Protein AF-A0A812UAN8-F1 (afdb_monomer_lite)

Sequence (146 aa):
PIAFVPFQTPVAPLRHTALAALDPSRDVVASVLDQVGHLDSDDLERLVEELLPTLLAKKRVLRDRLRPKRIILVRHGESEGNKDRSAYSQTPDSQIQLTRLGKLQGEAAGTQIRKLVGESSVRFFYSPYMRTRQTLHCILKAFEGQ

Foldseek 3Di:
DDDDDDDDDPPPDDPCVVVVVPPPPPVVVVVVCVVCVPDDPVRVVVVCVVCVVVVVVVVVVVVVVVDDPDDDDDDFFAWPCNVPVCVCVVDPQLATAHDPRRLVVLLVVLQVVCVVQPPHDDDDDFDSGRRGVSSVVSSCVSVPPD

pLDDT: mean 78.34, std 22.98, range [25.78, 98.56]

Structure (mmCIF, N/CA/C/O backbone):
data_AF-A0A812UAN8-F1
#
_entry.id   AF-A0A812UAN8-F1
#
loop_
_atom_site.group_PDB
_atom_site.id
_atom_site.type_symbol
_atom_site.label_atom_id
_atom_site.label_alt_id
_atom_site.label_comp_id
_atom_site.label_asym_id
_atom_site.label_entity_id
_atom_site.label_seq_id
_atom_site.pdbx_PDB_ins_code
_atom_site.Cartn_x
_atom_site.Cartn_y
_atom_site.Cartn_z
_atom_site.occupancy
_atom_site.B_iso_or_equiv
_atom_site.auth_seq_id
_atom_site.auth_comp_id
_atom_site.auth_asym_id
_atom_site.auth_atom_id
_atom_site.pdbx_PDB_model_num
ATOM 1 N N . PRO A 1 1 ? 31.507 4.841 5.071 1.00 32.62 1 PRO A N 1
ATOM 2 C CA . PRO A 1 1 ? 30.751 5.958 5.685 1.00 32.62 1 PRO A CA 1
ATOM 3 C C . PRO A 1 1 ? 29.561 6.359 4.798 1.00 32.62 1 PRO A C 1
ATOM 5 O O . PRO A 1 1 ? 29.734 7.059 3.807 1.00 32.62 1 PRO A O 1
ATOM 8 N N . ILE A 1 2 ? 28.370 5.835 5.099 1.00 28.70 2 ILE A N 1
ATOM 9 C CA . ILE A 1 2 ? 27.142 6.173 4.369 1.00 28.70 2 ILE A CA 1
ATOM 10 C C . ILE A 1 2 ? 26.529 7.392 5.058 1.00 28.70 2 ILE A C 1
ATOM 12 O O . ILE A 1 2 ? 26.176 7.330 6.234 1.00 28.70 2 ILE A O 1
ATOM 16 N N . ALA A 1 3 ? 26.471 8.506 4.332 1.00 25.78 3 ALA A N 1
ATOM 17 C CA . ALA A 1 3 ? 25.877 9.749 4.796 1.00 25.78 3 ALA A CA 1
ATOM 18 C C . ALA A 1 3 ? 24.352 9.600 4.895 1.00 25.78 3 ALA A C 1
ATOM 20 O O . ALA A 1 3 ? 23.679 9.214 3.939 1.00 25.78 3 ALA A O 1
ATOM 21 N N . PHE A 1 4 ? 23.822 9.909 6.075 1.00 27.03 4 PHE A N 1
ATOM 22 C CA . PHE A 1 4 ? 22.396 9.979 6.356 1.00 27.03 4 PHE A CA 1
ATOM 23 C C . PHE A 1 4 ? 21.858 11.276 5.737 1.00 27.03 4 PHE A C 1
ATOM 25 O O . PHE A 1 4 ? 22.155 12.363 6.226 1.00 27.03 4 PHE A O 1
ATOM 32 N N . VAL A 1 5 ? 21.110 11.183 4.636 1.00 34.06 5 VAL A N 1
ATOM 33 C CA . VAL A 1 5 ? 20.397 12.341 4.075 1.00 34.06 5 VAL A CA 1
ATOM 34 C C . VAL A 1 5 ? 19.046 12.434 4.793 1.00 34.06 5 VAL A C 1
ATOM 36 O O . VAL A 1 5 ? 18.245 11.503 4.672 1.00 34.06 5 VAL A O 1
ATOM 39 N N . PRO A 1 6 ? 18.768 13.496 5.572 1.00 33.06 6 PRO A N 1
ATOM 40 C CA . PRO A 1 6 ? 17.509 13.614 6.290 1.00 33.06 6 PRO A CA 1
ATOM 41 C C . PRO A 1 6 ? 16.372 13.866 5.294 1.00 33.06 6 PRO A C 1
ATOM 43 O O . PRO A 1 6 ? 16.404 14.795 4.489 1.00 33.06 6 PRO A O 1
ATOM 46 N N . PHE A 1 7 ? 15.355 13.009 5.345 1.00 34.50 7 PHE A N 1
ATOM 47 C CA . PHE A 1 7 ? 14.160 13.096 4.517 1.00 34.50 7 PHE A CA 1
ATOM 48 C C . PHE A 1 7 ? 13.246 14.209 5.054 1.00 34.50 7 PHE A C 1
ATOM 50 O O . PHE A 1 7 ? 12.458 13.993 5.971 1.00 34.50 7 PHE A O 1
ATOM 57 N N . GLN A 1 8 ? 13.363 15.415 4.497 1.00 33.69 8 GLN A N 1
ATOM 58 C CA . GLN A 1 8 ? 12.369 16.475 4.664 1.00 33.69 8 GLN A CA 1
ATOM 59 C C . GLN A 1 8 ? 11.269 16.295 3.611 1.00 33.69 8 GLN A C 1
ATOM 61 O O . GLN A 1 8 ? 11.375 16.782 2.489 1.00 33.69 8 GLN A O 1
ATOM 66 N N . THR A 1 9 ? 10.190 15.597 3.958 1.00 37.72 9 THR A N 1
ATOM 67 C CA . THR A 1 9 ? 8.897 15.846 3.303 1.00 37.72 9 THR A CA 1
ATOM 68 C C . THR A 1 9 ? 8.147 16.905 4.096 1.00 37.72 9 THR A C 1
ATOM 70 O O . THR A 1 9 ? 8.076 16.770 5.321 1.00 37.72 9 THR A O 1
ATOM 73 N N . PRO A 1 10 ? 7.538 17.914 3.448 1.00 32.59 10 PRO A N 1
ATOM 74 C CA . PRO A 1 10 ? 6.623 18.811 4.126 1.00 32.59 10 PRO A CA 1
ATOM 75 C C . PRO A 1 10 ? 5.370 18.004 4.471 1.00 32.59 10 PRO A C 1
ATOM 77 O O . PRO A 1 10 ? 4.474 17.809 3.652 1.00 32.59 10 PRO A O 1
ATOM 80 N N . VAL A 1 11 ? 5.326 17.476 5.692 1.00 41.50 11 VAL A N 1
ATOM 81 C CA . VAL A 1 11 ? 4.060 17.123 6.323 1.00 41.50 11 VAL A CA 1
ATOM 82 C C . VAL A 1 11 ? 3.330 18.453 6.454 1.00 41.50 11 VAL A C 1
ATOM 84 O O . VAL A 1 11 ? 3.826 19.350 7.135 1.00 41.50 11 VAL A O 1
ATOM 87 N N . ALA A 1 12 ? 2.212 18.621 5.742 1.00 32.50 12 ALA A N 1
ATOM 88 C CA . ALA A 1 12 ? 1.330 19.763 5.953 1.00 32.50 12 ALA A CA 1
ATOM 89 C C . ALA A 1 12 ? 1.142 19.932 7.469 1.00 32.50 12 ALA A C 1
ATOM 91 O O . ALA A 1 12 ? 0.864 18.928 8.138 1.00 32.50 12 ALA A O 1
ATOM 92 N N . PRO A 1 13 ? 1.364 21.134 8.031 1.00 32.72 13 PRO A N 1
ATOM 93 C CA . PRO A 1 13 ? 1.319 21.312 9.467 1.00 32.72 13 PRO A CA 1
ATOM 94 C C . PRO A 1 13 ? -0.058 20.860 9.931 1.00 32.72 13 PRO A C 1
ATOM 96 O O . PRO A 1 13 ? -1.084 21.406 9.516 1.00 32.72 13 PRO A O 1
ATOM 99 N N . LEU A 1 14 ? -0.072 19.826 10.774 1.00 39.59 14 LEU A N 1
ATOM 100 C CA . LEU A 1 14 ? -1.197 19.567 1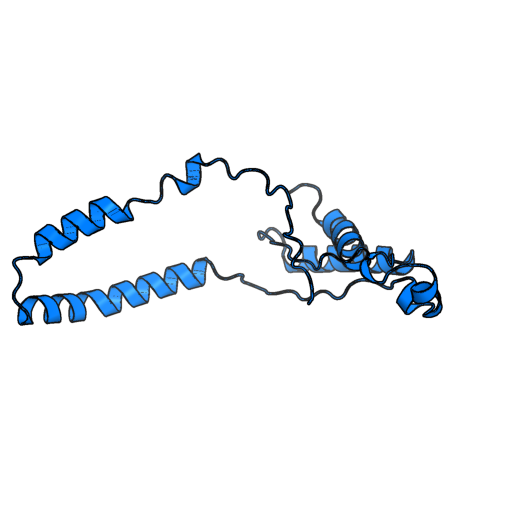1.654 1.00 39.59 14 LEU A CA 1
ATOM 101 C C . LEU A 1 14 ? -1.565 20.928 12.235 1.00 39.59 14 LEU A C 1
ATOM 103 O O . LEU A 1 14 ? -0.716 21.578 12.847 1.00 39.59 14 LEU A O 1
ATOM 107 N N . ARG A 1 15 ? -2.793 21.398 11.990 1.00 31.28 15 ARG A N 1
ATOM 108 C CA . ARG A 1 15 ? -3.316 22.547 12.724 1.00 31.28 15 ARG A CA 1
ATOM 109 C C . ARG A 1 15 ? -3.111 22.212 14.201 1.00 31.28 15 ARG A C 1
ATOM 111 O O . ARG A 1 15 ? -3.743 21.297 14.729 1.00 31.28 15 ARG A O 1
ATOM 118 N N . HIS A 1 16 ? -2.163 22.914 14.820 1.00 33.69 16 HIS A N 1
ATOM 119 C CA . HIS A 1 16 ? -1.672 22.693 16.182 1.00 33.69 16 HIS A CA 1
ATOM 120 C C . HIS A 1 16 ? -2.782 22.790 17.242 1.00 33.69 16 HIS A C 1
ATOM 122 O O . HIS A 1 16 ? -2.569 22.451 18.400 1.00 33.69 16 HIS A O 1
ATOM 128 N N . THR A 1 17 ? -3.986 23.201 16.851 1.00 34.53 17 THR A N 1
ATOM 129 C CA . THR A 1 17 ? -5.154 23.357 17.708 1.00 34.53 17 THR A CA 1
ATOM 130 C C . THR A 1 17 ? -5.743 22.048 18.235 1.00 34.53 17 THR A C 1
ATOM 132 O O . THR A 1 17 ? -6.342 22.077 19.301 1.00 34.53 17 THR A O 1
ATOM 135 N N . ALA A 1 18 ? -5.559 20.898 17.572 1.00 34.78 18 ALA A N 1
ATOM 136 C CA . ALA A 1 18 ? -6.112 19.629 18.077 1.00 34.78 18 ALA A CA 1
ATOM 137 C C . ALA A 1 18 ? -5.155 18.850 19.001 1.00 34.78 18 ALA A C 1
ATOM 139 O O . ALA A 1 18 ? -5.613 18.104 19.862 1.00 34.78 18 ALA A O 1
ATOM 140 N N . LEU A 1 19 ? -3.835 19.025 18.847 1.00 30.62 19 LEU A N 1
ATOM 141 C CA . LEU A 1 19 ? -2.836 18.333 19.675 1.00 30.62 19 LEU A CA 1
ATOM 142 C C . LEU A 1 19 ? -2.481 19.119 20.951 1.00 30.62 19 LEU A C 1
ATOM 144 O O . LEU A 1 19 ? -2.101 18.515 21.945 1.00 30.62 19 LEU A O 1
ATOM 148 N N . ALA A 1 20 ? -2.667 20.445 20.957 1.00 34.72 20 ALA A N 1
ATOM 149 C CA . ALA A 1 20 ? -2.484 21.278 22.150 1.00 34.72 20 ALA A CA 1
ATOM 150 C C . ALA A 1 20 ? -3.597 21.096 23.203 1.00 34.72 20 ALA A C 1
ATOM 152 O O . ALA A 1 20 ? -3.379 21.367 24.377 1.00 34.72 20 ALA A O 1
ATOM 153 N N . ALA A 1 21 ? -4.771 20.589 22.812 1.00 37.19 21 ALA A N 1
ATOM 154 C CA . ALA A 1 21 ? -5.872 20.298 23.736 1.00 37.19 21 ALA A CA 1
ATOM 155 C C . ALA A 1 21 ? -5.677 18.991 24.540 1.00 37.19 21 ALA A C 1
ATOM 157 O O . ALA A 1 21 ? -6.548 18.607 25.317 1.00 37.19 21 ALA A O 1
ATOM 158 N N . LEU A 1 22 ? -4.557 18.287 24.333 1.00 39.47 22 LEU A N 1
ATOM 159 C CA . LEU A 1 22 ? -4.277 16.960 24.884 1.00 39.47 22 LEU A CA 1
ATOM 160 C C . LEU A 1 22 ? -2.947 16.875 25.647 1.00 39.47 22 LEU A C 1
ATOM 162 O O . LEU A 1 22 ? -2.425 15.773 25.796 1.00 39.47 22 LEU A O 1
ATOM 166 N N . ASP A 1 23 ? -2.439 17.979 26.208 1.00 41.34 23 ASP A N 1
ATOM 167 C CA . ASP A 1 23 ? -1.430 17.882 27.278 1.00 41.34 23 ASP A CA 1
ATOM 168 C C . ASP A 1 23 ? -1.962 18.300 28.668 1.00 41.34 23 ASP A C 1
ATOM 170 O O . ASP A 1 23 ? -1.381 19.162 29.322 1.00 41.34 23 ASP A O 1
ATOM 174 N N . PRO A 1 24 ? -3.049 17.678 29.180 1.00 47.34 24 PRO A N 1
ATOM 175 C CA . PRO A 1 24 ? -3.414 17.764 30.595 1.00 47.34 24 PRO A CA 1
ATOM 176 C C . PRO A 1 24 ? -2.410 17.015 31.497 1.00 47.34 24 PRO A C 1
ATOM 178 O O . PRO A 1 24 ? -2.622 16.897 32.698 1.00 47.34 24 PRO A O 1
ATOM 181 N N . SER A 1 25 ? -1.323 16.471 30.939 1.00 54.78 25 SER A N 1
ATOM 182 C CA . SER A 1 25 ? -0.442 15.505 31.593 1.00 54.78 25 SER A CA 1
ATOM 183 C C . SER A 1 25 ? 0.474 16.113 32.646 1.00 54.78 25 SER A C 1
ATOM 185 O O . SER A 1 25 ? 0.902 15.381 33.523 1.00 54.78 25 SER A O 1
ATOM 187 N N . ARG A 1 26 ? 0.820 17.403 32.590 1.00 50.69 26 ARG A N 1
ATOM 188 C CA . ARG A 1 26 ? 1.730 17.995 33.591 1.00 50.69 26 ARG A CA 1
ATOM 189 C C . ARG A 1 26 ? 1.004 18.463 34.845 1.00 50.69 26 ARG A C 1
ATOM 191 O O . ARG A 1 26 ? 1.401 18.070 35.936 1.00 50.69 26 ARG A O 1
ATOM 198 N N . ASP A 1 27 ? -0.083 19.210 34.689 1.00 51.16 27 ASP A N 1
ATOM 199 C CA . ASP A 1 27 ? -0.816 19.781 35.826 1.00 51.16 27 ASP A CA 1
ATOM 200 C C . ASP A 1 27 ? -1.636 18.721 36.575 1.00 51.16 27 ASP A C 1
ATOM 202 O O . ASP A 1 27 ? -1.680 18.722 37.804 1.00 51.16 27 ASP A O 1
ATOM 206 N N . VAL A 1 28 ? -2.214 17.746 35.857 1.00 56.38 28 VAL A N 1
ATOM 207 C CA . VAL A 1 28 ? -2.910 16.610 36.488 1.00 56.38 28 VAL A CA 1
ATOM 208 C C . VAL A 1 28 ? -1.919 15.709 37.218 1.00 56.38 28 VAL A C 1
ATOM 210 O O . VAL A 1 28 ? -2.196 15.289 38.335 1.00 56.38 28 VAL A O 1
ATOM 213 N N . VAL A 1 29 ? -0.749 15.431 36.632 1.00 57.41 29 VAL A N 1
ATOM 214 C CA . VAL A 1 29 ? 0.272 14.613 37.306 1.00 57.41 29 VAL A CA 1
ATOM 215 C C . VAL A 1 29 ? 0.829 15.338 38.529 1.00 57.41 29 VAL A C 1
ATOM 217 O O . VAL A 1 29 ? 0.981 14.699 39.561 1.00 57.41 29 VAL A O 1
ATOM 220 N N . ALA A 1 30 ? 1.058 16.654 38.468 1.00 56.56 30 ALA A N 1
ATOM 221 C CA . ALA A 1 30 ? 1.490 17.438 39.626 1.00 56.56 30 ALA A CA 1
ATOM 222 C C . ALA A 1 30 ? 0.447 17.427 40.758 1.00 56.56 30 ALA A C 1
ATOM 224 O O . ALA A 1 30 ? 0.801 17.163 41.902 1.00 56.56 30 ALA A O 1
ATOM 225 N N . SER A 1 31 ? -0.837 17.623 40.437 1.00 56.66 31 SER A N 1
ATOM 226 C CA . SER A 1 31 ? -1.929 17.562 41.420 1.00 56.66 31 SER A CA 1
ATOM 227 C C . SER A 1 31 ? -2.113 16.169 42.027 1.00 56.66 31 SER A C 1
ATOM 229 O O . SER A 1 31 ? -2.434 16.063 43.206 1.00 56.66 31 SER A O 1
ATOM 231 N N . VAL A 1 32 ? -1.928 15.104 41.241 1.00 61.47 32 VAL A N 1
ATOM 232 C CA . VAL A 1 32 ? -2.002 13.723 41.739 1.00 61.47 32 VAL A CA 1
ATOM 233 C C . VAL A 1 32 ? -0.798 13.412 42.627 1.00 61.47 32 VAL A C 1
ATOM 235 O O . VAL A 1 32 ? -0.966 12.807 43.678 1.00 61.47 32 VAL A O 1
ATOM 238 N N . LEU A 1 33 ? 0.405 13.852 42.252 1.00 59.88 33 LEU A N 1
ATOM 239 C CA . LEU A 1 33 ? 1.609 13.672 43.067 1.00 59.88 33 LEU A CA 1
ATOM 240 C C . LEU A 1 33 ? 1.525 14.425 44.402 1.00 59.88 33 LEU A C 1
ATOM 242 O O . LEU A 1 33 ? 1.970 13.888 45.410 1.00 59.88 33 LEU A O 1
ATOM 246 N N . ASP A 1 34 ? 0.918 15.615 44.423 1.00 66.75 34 ASP A N 1
ATOM 247 C CA . ASP A 1 34 ? 0.677 16.393 45.648 1.00 66.75 34 ASP A CA 1
ATOM 248 C C . ASP A 1 34 ? -0.286 15.664 46.606 1.00 66.75 34 ASP A C 1
ATOM 250 O O . ASP A 1 34 ? -0.043 15.585 47.806 1.00 66.75 34 ASP A O 1
ATOM 254 N N . GLN A 1 35 ? -1.330 15.023 46.065 1.00 60.75 35 GLN A N 1
ATOM 255 C CA . GLN A 1 35 ? -2.292 14.225 46.841 1.00 60.75 35 GLN A CA 1
ATOM 256 C C . GLN A 1 35 ? -1.732 12.877 47.319 1.00 60.75 35 GLN A C 1
ATOM 258 O O . GLN A 1 35 ? -2.131 12.375 48.367 1.00 60.75 35 GLN A O 1
ATOM 263 N N . VAL A 1 36 ? -0.816 12.281 46.554 1.00 66.00 36 VAL A N 1
ATOM 264 C CA . VAL A 1 36 ? -0.201 10.977 46.849 1.00 66.00 36 VAL A CA 1
ATOM 265 C C . VAL A 1 36 ? 1.032 11.120 47.751 1.00 66.00 36 VAL A C 1
ATOM 267 O O . VAL A 1 36 ? 1.401 10.174 48.440 1.00 66.00 36 VAL A O 1
ATOM 270 N N . GLY A 1 37 ? 1.643 12.307 47.819 1.00 62.41 37 GLY A N 1
ATOM 271 C CA . GLY A 1 37 ? 2.842 12.583 48.617 1.00 62.41 37 GLY A CA 1
ATOM 272 C C . GLY A 1 37 ? 2.660 12.505 50.139 1.00 62.41 37 GLY A C 1
ATOM 273 O O . GLY A 1 37 ? 3.633 12.679 50.869 1.00 62.41 37 GLY A O 1
ATOM 274 N N . HIS A 1 38 ? 1.438 12.283 50.631 1.00 70.19 38 HIS A N 1
ATOM 275 C CA . HIS A 1 38 ? 1.124 12.092 52.055 1.00 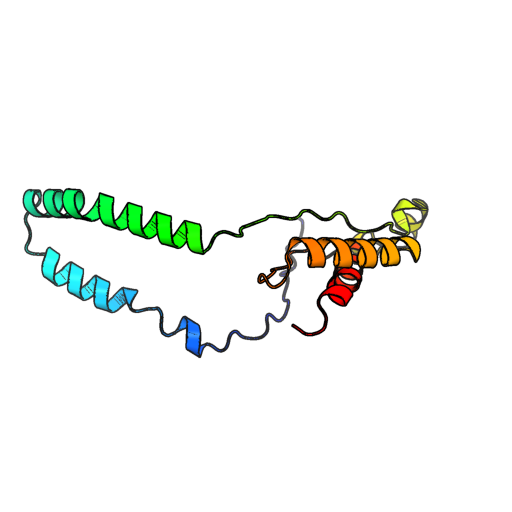70.19 38 HIS A CA 1
ATOM 276 C C . HIS A 1 38 ? 0.751 10.643 52.406 1.00 70.19 38 HIS A C 1
ATOM 278 O O . HIS A 1 38 ? 0.495 10.359 53.574 1.00 70.19 38 HIS A O 1
ATOM 284 N N . LEU A 1 39 ? 0.707 9.746 51.415 1.00 66.31 39 LEU A N 1
ATOM 285 C CA . LEU A 1 39 ? 0.429 8.327 51.620 1.00 66.31 39 LEU A CA 1
ATOM 286 C C . LEU A 1 39 ? 1.701 7.609 52.079 1.00 66.31 39 LEU A C 1
ATOM 288 O O . LEU A 1 39 ? 2.799 7.901 51.597 1.00 66.31 39 LEU A O 1
ATOM 292 N N . ASP A 1 40 ? 1.553 6.672 53.012 1.00 74.31 40 ASP A N 1
ATOM 293 C CA . ASP A 1 40 ? 2.638 5.763 53.357 1.00 74.31 40 ASP A CA 1
ATOM 294 C C . ASP A 1 40 ? 2.824 4.684 52.272 1.00 74.31 40 ASP A C 1
ATOM 296 O O . ASP A 1 40 ? 2.094 4.618 51.276 1.00 74.31 40 ASP A O 1
ATOM 300 N N . SER A 1 41 ? 3.870 3.868 52.423 1.00 70.06 41 SER A N 1
ATOM 301 C CA . SER A 1 41 ? 4.217 2.851 51.423 1.00 70.06 41 SER A CA 1
ATOM 302 C C . SER A 1 41 ? 3.094 1.829 51.218 1.00 70.06 41 SER A C 1
ATOM 304 O O . SER A 1 41 ? 2.893 1.377 50.093 1.00 70.06 41 SER A O 1
ATOM 306 N N . ASP A 1 42 ? 2.352 1.500 52.277 1.00 74.44 42 ASP A N 1
ATOM 307 C CA . ASP A 1 42 ? 1.311 0.471 52.254 1.00 74.44 42 ASP A CA 1
ATOM 308 C C . ASP A 1 42 ? 0.039 0.992 51.565 1.00 74.44 42 ASP A C 1
ATOM 310 O O . ASP A 1 42 ? -0.591 0.284 50.772 1.00 74.44 42 ASP A O 1
ATOM 314 N N . ASP A 1 43 ? -0.325 2.252 51.812 1.00 76.38 43 ASP A N 1
ATOM 315 C CA . ASP A 1 43 ? -1.445 2.915 51.145 1.00 76.38 43 ASP A CA 1
ATOM 316 C C . ASP A 1 43 ? -1.157 3.169 49.657 1.00 76.38 43 ASP A C 1
ATOM 318 O O . ASP A 1 43 ? -2.049 3.023 48.812 1.00 76.38 43 ASP A O 1
ATOM 322 N N . LEU A 1 44 ? 0.096 3.487 49.308 1.00 73.81 44 LEU A N 1
ATOM 323 C CA . LEU A 1 44 ? 0.523 3.621 47.916 1.00 73.81 44 LEU A CA 1
ATOM 324 C C . LEU A 1 44 ? 0.454 2.281 47.171 1.00 73.81 44 LEU A C 1
ATOM 326 O O . LEU A 1 44 ? -0.029 2.238 46.036 1.00 73.81 44 LEU A O 1
ATOM 330 N N . GLU A 1 45 ? 0.906 1.192 47.797 1.00 73.38 45 GLU A N 1
ATOM 331 C CA . GLU A 1 45 ? 0.821 -0.154 47.222 1.00 73.38 45 GLU A CA 1
ATOM 332 C C . GLU A 1 45 ? -0.633 -0.562 46.970 1.00 73.38 45 GLU A C 1
ATOM 334 O O . GLU A 1 45 ? -0.965 -0.963 45.853 1.00 73.38 45 GLU A O 1
ATOM 339 N N . ARG A 1 46 ? -1.531 -0.355 47.941 1.00 76.44 46 ARG A N 1
ATOM 340 C CA . ARG A 1 46 ? -2.970 -0.637 47.780 1.00 76.44 46 ARG A CA 1
ATOM 341 C C . ARG A 1 46 ? -3.606 0.162 46.650 1.00 76.44 46 ARG A C 1
ATOM 343 O O . ARG A 1 46 ? -4.356 -0.394 45.848 1.00 76.44 46 ARG A O 1
ATOM 350 N N . LEU A 1 47 ? -3.291 1.453 46.559 1.00 77.50 47 LEU A N 1
ATOM 351 C CA . LEU A 1 47 ? -3.815 2.321 45.507 1.00 77.50 47 LEU A CA 1
ATOM 352 C C . LEU A 1 47 ? -3.343 1.859 44.120 1.00 77.50 47 LEU A C 1
ATOM 354 O O . LEU A 1 47 ? -4.115 1.851 43.158 1.00 77.50 47 LEU A O 1
ATOM 358 N N . VAL A 1 48 ? -2.076 1.450 44.004 1.00 77.56 48 VAL A N 1
ATOM 359 C CA . VAL A 1 48 ? -1.542 0.879 42.765 1.00 77.56 48 VAL A CA 1
ATOM 360 C C . VAL A 1 48 ? -2.237 -0.443 42.441 1.00 77.56 48 VAL A C 1
ATOM 362 O O . VAL A 1 48 ? -2.665 -0.616 41.301 1.00 77.56 48 VAL A O 1
ATOM 365 N N . GLU A 1 49 ? -2.410 -1.349 43.404 1.00 80.56 49 GLU A N 1
ATOM 366 C CA . GLU A 1 49 ? -3.099 -2.630 43.195 1.00 80.56 49 GLU A CA 1
ATOM 367 C C . GLU A 1 49 ? -4.563 -2.458 42.760 1.00 80.56 49 GLU A C 1
ATOM 369 O O . GLU A 1 49 ? -5.036 -3.188 41.884 1.00 80.56 49 GLU A O 1
ATOM 374 N N . GLU A 1 50 ? -5.266 -1.459 43.295 1.00 85.00 50 GLU A N 1
ATOM 375 C CA . GLU A 1 50 ? -6.660 -1.168 42.953 1.00 85.00 50 GLU A CA 1
ATOM 376 C C . GLU A 1 50 ? -6.800 -0.511 41.566 1.00 85.00 50 GLU A C 1
ATOM 378 O O . GLU A 1 50 ? -7.663 -0.874 40.754 1.00 85.00 50 GLU A O 1
ATOM 383 N N . LEU A 1 51 ? -5.931 0.456 41.249 1.00 84.12 51 LEU A N 1
ATOM 384 C CA . LEU A 1 51 ? -6.047 1.255 40.027 1.00 84.12 51 LEU A CA 1
ATOM 385 C C . LEU A 1 51 ? -5.378 0.611 38.811 1.00 84.12 51 LEU A C 1
ATOM 387 O O . LEU A 1 51 ? -5.861 0.784 37.682 1.00 84.12 51 LEU A O 1
ATOM 391 N N . LEU A 1 52 ? -4.280 -0.126 38.995 1.00 83.25 52 LEU A N 1
ATOM 392 C CA . LEU A 1 52 ? -3.482 -0.674 37.898 1.00 83.25 52 LEU A CA 1
ATOM 393 C C . LEU A 1 52 ? -4.293 -1.590 36.962 1.00 83.25 52 LEU A C 1
ATOM 395 O O . LEU A 1 52 ? -4.201 -1.388 35.744 1.00 83.25 52 LEU A O 1
ATOM 399 N N . PRO A 1 53 ? -5.143 -2.521 37.442 1.00 83.69 53 PRO A N 1
ATOM 400 C CA . PRO A 1 53 ? -5.979 -3.343 36.566 1.00 83.69 53 PRO A CA 1
ATOM 401 C C . PRO A 1 53 ? -6.904 -2.494 35.685 1.00 83.69 53 PRO A C 1
ATOM 403 O O . PRO A 1 53 ? -7.009 -2.723 34.475 1.00 83.69 53 PRO A O 1
ATOM 406 N N . THR A 1 54 ? -7.514 -1.456 36.263 1.00 83.19 54 THR A N 1
ATOM 407 C CA . THR A 1 54 ? -8.428 -0.541 35.565 1.00 83.19 54 THR A CA 1
ATOM 408 C C . THR A 1 54 ? -7.696 0.300 34.521 1.00 83.19 54 THR A C 1
ATOM 410 O O . THR A 1 54 ? -8.170 0.448 33.388 1.00 83.19 54 THR A O 1
ATOM 413 N N . LEU A 1 55 ? -6.519 0.831 34.860 1.00 82.06 55 LEU A N 1
ATOM 414 C CA . LEU A 1 55 ? -5.684 1.601 33.937 1.00 82.06 55 LEU A CA 1
ATOM 415 C C . LEU A 1 55 ? -5.179 0.736 32.780 1.00 82.06 55 LEU A C 1
ATOM 417 O O . LEU A 1 55 ? -5.247 1.158 31.623 1.00 82.06 55 LEU A O 1
ATOM 421 N N . LEU A 1 56 ? -4.731 -0.491 33.056 1.00 82.12 56 LEU A N 1
ATOM 422 C CA . LEU A 1 56 ? -4.309 -1.443 32.028 1.00 82.12 56 LEU A CA 1
ATOM 423 C C . LEU A 1 56 ? -5.474 -1.841 31.110 1.00 82.12 56 LEU A C 1
ATOM 425 O O . LEU A 1 56 ? -5.298 -1.887 29.887 1.00 82.12 56 LEU A O 1
ATOM 429 N N . ALA A 1 57 ? -6.673 -2.054 31.661 1.00 82.12 57 ALA A N 1
ATOM 430 C CA . ALA A 1 57 ? -7.880 -2.331 30.886 1.00 82.12 57 ALA A CA 1
ATOM 431 C C . ALA A 1 57 ? -8.269 -1.146 29.985 1.00 82.12 57 ALA A C 1
ATOM 433 O O . ALA A 1 57 ? -8.461 -1.323 28.778 1.00 82.12 57 ALA A O 1
ATOM 434 N N . LYS A 1 58 ? -8.296 0.082 30.522 1.00 80.06 58 LYS A N 1
ATOM 435 C CA . LYS A 1 58 ? -8.548 1.306 29.739 1.00 80.06 58 LYS A CA 1
ATOM 436 C C . LYS A 1 58 ? -7.495 1.503 28.644 1.00 80.06 58 LYS A C 1
ATOM 438 O O . LYS A 1 58 ? -7.853 1.750 27.492 1.00 80.06 58 LYS A O 1
ATOM 443 N N . LYS A 1 59 ? -6.207 1.316 28.960 1.00 80.88 59 LYS A N 1
ATOM 444 C CA . LYS A 1 59 ? -5.095 1.388 27.995 1.00 80.88 59 LYS A CA 1
ATOM 445 C C . LYS A 1 59 ? -5.264 0.373 26.867 1.00 80.88 59 LYS A C 1
ATOM 447 O O . LYS A 1 59 ? -5.026 0.704 25.706 1.00 80.88 59 LYS A O 1
ATOM 452 N N . ARG A 1 60 ? -5.710 -0.849 27.180 1.00 81.31 60 ARG A N 1
ATOM 453 C CA . ARG A 1 60 ? -6.011 -1.881 26.180 1.00 81.31 60 ARG A CA 1
ATOM 454 C C . ARG A 1 60 ? -7.152 -1.459 25.256 1.00 81.31 60 ARG A C 1
ATOM 456 O O . ARG A 1 60 ? -6.966 -1.518 24.047 1.00 81.31 60 ARG A O 1
ATOM 463 N N . VAL A 1 61 ? -8.275 -0.984 25.798 1.00 81.44 61 VAL A N 1
ATOM 464 C CA . VAL A 1 61 ? -9.429 -0.535 24.997 1.00 81.44 61 VAL A CA 1
ATOM 465 C C . VAL A 1 61 ? -9.047 0.617 24.068 1.00 81.44 61 VAL A C 1
ATOM 467 O O . VAL A 1 61 ? -9.382 0.590 22.885 1.00 81.44 61 VAL A O 1
ATOM 470 N N . LEU A 1 62 ? -8.314 1.613 24.573 1.00 79.12 62 LEU A N 1
ATOM 471 C CA . LEU A 1 62 ? -7.832 2.732 23.759 1.00 79.12 62 LEU A CA 1
ATOM 472 C C . LEU A 1 62 ? -6.894 2.255 22.650 1.00 79.12 62 LEU A C 1
ATOM 474 O O . LEU A 1 62 ? -7.061 2.639 21.495 1.00 79.12 62 LEU A O 1
ATOM 478 N N . ARG A 1 63 ? -5.948 1.368 22.977 1.00 78.06 63 ARG A N 1
ATOM 479 C CA . ARG A 1 63 ? -5.056 0.762 21.986 1.00 78.06 63 ARG A CA 1
ATOM 480 C C . ARG A 1 63 ? -5.846 0.022 20.912 1.00 78.06 63 ARG A C 1
ATOM 482 O O . ARG A 1 63 ? -5.553 0.199 19.739 1.00 78.06 63 ARG A O 1
ATOM 489 N N . ASP A 1 64 ? -6.844 -0.768 21.287 1.00 80.25 64 ASP A N 1
ATOM 490 C CA . ASP A 1 64 ? -7.627 -1.559 20.336 1.00 80.25 64 ASP A CA 1
ATOM 491 C C . ASP A 1 64 ? -8.507 -0.667 19.440 1.00 80.25 64 ASP A C 1
ATOM 493 O O . ASP A 1 64 ? -8.650 -0.955 18.254 1.00 80.25 64 ASP A O 1
ATOM 497 N N . ARG A 1 65 ? -8.995 0.477 19.946 1.00 80.00 65 ARG A N 1
ATOM 498 C CA . ARG A 1 65 ? -9.675 1.509 19.136 1.00 80.00 65 ARG A CA 1
ATOM 499 C C . ARG A 1 65 ? -8.750 2.206 18.135 1.00 80.00 65 ARG A C 1
ATOM 501 O O . ARG A 1 65 ? -9.206 2.608 17.070 1.00 80.00 65 ARG A O 1
ATOM 508 N N . LEU A 1 66 ? -7.471 2.361 18.474 1.00 80.75 66 LEU A N 1
ATOM 509 C CA . LEU A 1 66 ? -6.462 3.008 17.626 1.00 80.75 66 LEU A CA 1
ATOM 510 C C . LEU A 1 66 ? -5.798 2.043 16.633 1.00 80.75 66 LEU A C 1
ATOM 512 O O . LEU A 1 66 ? -5.038 2.476 15.764 1.00 80.75 66 LEU A O 1
ATOM 516 N N . ARG A 1 67 ? -6.052 0.735 16.751 1.00 85.56 67 ARG A N 1
ATOM 517 C CA . ARG A 1 67 ? -5.480 -0.266 15.851 1.00 85.56 67 ARG A CA 1
ATOM 518 C C . ARG A 1 67 ? -6.224 -0.290 14.518 1.00 85.56 67 ARG A C 1
ATOM 520 O O . ARG A 1 67 ? -7.455 -0.273 14.495 1.00 85.56 67 ARG A O 1
ATOM 527 N N . PRO A 1 68 ? -5.499 -0.389 13.391 1.00 89.56 68 PRO A N 1
ATOM 528 C CA . PRO A 1 68 ? -6.146 -0.573 12.105 1.00 89.56 68 PRO A CA 1
ATOM 529 C C . PRO A 1 68 ? -6.886 -1.914 12.094 1.00 89.56 68 PRO A C 1
ATOM 531 O O . PRO A 1 68 ? -6.340 -2.938 12.502 1.00 89.56 68 PRO A O 1
ATOM 534 N N . LYS A 1 69 ? -8.119 -1.919 11.577 1.00 89.62 69 LYS A N 1
ATOM 535 C CA . LYS A 1 69 ? -8.910 -3.152 11.421 1.00 89.62 69 LYS A CA 1
ATOM 536 C C . LYS A 1 69 ? -8.267 -4.135 10.438 1.00 89.62 69 LYS A C 1
ATOM 538 O O . LYS A 1 69 ? -8.500 -5.335 10.535 1.00 89.62 69 LYS A O 1
ATOM 543 N N . ARG A 1 70 ? -7.510 -3.627 9.458 1.00 92.12 70 ARG A N 1
ATOM 544 C CA . ARG A 1 70 ? -6.850 -4.412 8.407 1.00 92.12 70 ARG A CA 1
ATOM 545 C C . ARG A 1 70 ? -5.506 -3.794 8.048 1.00 92.12 70 ARG A C 1
ATOM 547 O O . ARG A 1 70 ? -5.383 -2.574 7.991 1.00 92.12 70 ARG A O 1
ATOM 554 N N . ILE A 1 71 ? -4.532 -4.650 7.758 1.00 95.50 71 ILE A N 1
ATOM 555 C CA . ILE A 1 71 ? -3.260 -4.273 7.139 1.00 95.50 71 ILE A CA 1
ATOM 556 C C . ILE A 1 71 ? -3.259 -4.900 5.750 1.00 95.50 71 ILE A C 1
ATOM 558 O O . ILE A 1 71 ? -3.361 -6.117 5.623 1.00 95.50 71 ILE A O 1
ATOM 562 N N . ILE A 1 72 ? -3.189 -4.064 4.717 1.00 95.94 72 ILE A N 1
ATOM 563 C CA . ILE A 1 72 ? -3.194 -4.501 3.321 1.00 95.94 72 ILE A CA 1
ATOM 564 C C . ILE A 1 72 ? -1.801 -4.240 2.761 1.00 95.94 72 ILE A C 1
ATOM 566 O O . ILE A 1 72 ? -1.356 -3.094 2.703 1.00 95.94 72 ILE A O 1
ATOM 570 N N . LEU A 1 73 ? -1.107 -5.309 2.377 1.00 97.50 73 LEU A N 1
ATOM 571 C CA . LEU A 1 73 ? 0.221 -5.230 1.780 1.00 97.50 73 LEU A CA 1
ATOM 572 C C . LEU A 1 73 ? 0.087 -5.236 0.261 1.00 97.5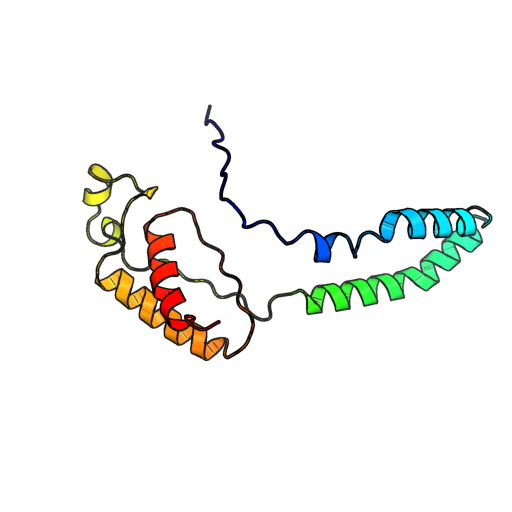0 73 LEU A C 1
ATOM 574 O O . LEU A 1 73 ? -0.537 -6.129 -0.307 1.00 97.50 73 LEU A O 1
ATOM 578 N N . VAL A 1 74 ? 0.686 -4.243 -0.390 1.00 96.50 74 VAL A N 1
ATOM 579 C CA . VAL A 1 74 ? 0.617 -4.082 -1.843 1.00 96.50 74 VAL A CA 1
ATOM 580 C C . VAL A 1 74 ? 2.030 -4.006 -2.398 1.00 96.50 74 VAL A C 1
ATOM 582 O O . VAL A 1 74 ? 2.816 -3.138 -2.017 1.00 96.50 74 VAL A O 1
ATOM 585 N N . ARG A 1 75 ? 2.360 -4.919 -3.313 1.00 97.62 75 ARG A N 1
ATOM 586 C CA . ARG A 1 75 ? 3.585 -4.832 -4.114 1.00 97.62 75 ARG A CA 1
ATOM 587 C C . ARG A 1 75 ? 3.386 -3.784 -5.212 1.00 97.62 75 ARG A C 1
ATOM 589 O O . ARG A 1 75 ? 2.286 -3.657 -5.742 1.00 97.62 75 ARG A O 1
ATOM 596 N N . HIS A 1 76 ? 4.441 -3.050 -5.565 1.00 98.00 76 HIS A N 1
ATOM 597 C CA . HIS A 1 76 ? 4.384 -2.138 -6.710 1.00 98.00 76 HIS A CA 1
ATOM 598 C C . HIS A 1 76 ? 4.016 -2.888 -8.005 1.00 98.00 76 HIS A C 1
ATOM 600 O O . HIS A 1 76 ? 4.323 -4.075 -8.141 1.00 98.00 76 HIS A O 1
ATOM 606 N N . GLY A 1 77 ? 3.397 -2.185 -8.955 1.00 97.81 77 GLY A N 1
ATOM 607 C CA . GLY A 1 77 ? 3.118 -2.728 -10.287 1.00 97.81 77 GLY A CA 1
ATOM 608 C C . GLY A 1 77 ? 4.394 -3.026 -11.079 1.00 97.81 77 GLY A C 1
ATOM 609 O O . GLY A 1 77 ? 5.498 -2.669 -10.662 1.00 97.81 77 GLY A O 1
ATOM 610 N N . GLU A 1 78 ? 4.250 -3.666 -12.235 1.00 98.50 78 GLU A N 1
ATOM 611 C CA . GLU A 1 78 ? 5.368 -3.951 -13.138 1.00 98.50 78 GLU A CA 1
ATOM 612 C C . GLU A 1 78 ? 6.180 -2.685 -13.456 1.00 98.50 78 GLU A C 1
ATOM 614 O O . GLU A 1 78 ? 5.642 -1.668 -13.908 1.00 98.50 78 GLU A O 1
ATOM 619 N N . SER A 1 79 ? 7.491 -2.757 -13.231 1.00 98.25 79 SER A N 1
ATOM 620 C CA . SER A 1 79 ? 8.425 -1.686 -13.561 1.00 98.25 79 SER A CA 1
ATOM 621 C C . SER A 1 79 ? 9.244 -1.978 -14.814 1.00 98.25 79 SER A C 1
ATOM 623 O O . SER A 1 79 ? 9.390 -3.130 -15.223 1.00 98.25 79 SER A O 1
ATOM 625 N N . GLU A 1 80 ? 9.829 -0.935 -15.403 1.00 97.75 80 GLU A N 1
ATOM 626 C CA . GLU A 1 80 ? 10.754 -1.062 -16.537 1.00 97.75 80 GLU A CA 1
ATOM 627 C C . GLU A 1 80 ? 11.888 -2.038 -16.211 1.00 97.75 80 GLU A C 1
ATOM 629 O O . GLU A 1 80 ? 12.129 -2.958 -16.979 1.00 97.75 80 GLU A O 1
ATOM 634 N N . GLY A 1 81 ? 12.474 -1.935 -15.012 1.00 95.25 81 GLY A N 1
ATOM 635 C CA . GLY A 1 81 ? 13.500 -2.864 -14.523 1.00 95.25 81 GLY A CA 1
ATOM 636 C C . GLY A 1 81 ? 13.024 -4.305 -14.289 1.00 95.25 81 GLY A C 1
ATOM 637 O O . GLY A 1 81 ? 13.837 -5.227 -14.277 1.00 95.25 81 GLY A O 1
ATOM 638 N N . ASN A 1 82 ? 11.719 -4.537 -14.093 1.00 95.06 82 ASN A N 1
ATOM 639 C CA . ASN A 1 82 ? 11.168 -5.897 -14.047 1.00 95.06 82 ASN A CA 1
ATOM 640 C C . ASN A 1 82 ? 11.045 -6.497 -15.447 1.00 95.06 82 ASN A C 1
ATOM 642 O O . ASN A 1 82 ? 11.293 -7.689 -15.612 1.00 95.06 82 ASN A O 1
ATOM 646 N N . LYS A 1 83 ? 10.665 -5.670 -16.427 1.00 95.12 83 LYS A N 1
ATOM 647 C CA . LYS A 1 83 ? 10.505 -6.069 -17.825 1.00 95.12 83 LYS A CA 1
ATOM 648 C C . LYS A 1 83 ? 11.853 -6.258 -18.521 1.00 95.12 83 LYS A C 1
ATOM 650 O O . LYS A 1 83 ? 12.033 -7.232 -19.243 1.00 95.12 83 LYS A O 1
ATOM 655 N N . ASP A 1 84 ? 12.783 -5.340 -18.292 1.00 94.25 84 ASP A N 1
ATOM 656 C CA . ASP A 1 84 ? 14.137 -5.371 -18.825 1.00 94.25 84 ASP A CA 1
ATOM 657 C C . ASP A 1 84 ? 15.142 -4.919 -17.760 1.00 94.25 84 ASP A C 1
ATOM 659 O O . ASP A 1 84 ? 15.183 -3.760 -17.346 1.00 94.25 84 ASP A O 1
ATOM 663 N N . ARG A 1 85 ? 16.003 -5.848 -17.333 1.00 93.00 85 ARG A N 1
ATOM 664 C CA . ARG A 1 85 ? 17.033 -5.563 -16.329 1.00 93.00 85 ARG A CA 1
ATOM 665 C C . ARG A 1 85 ? 18.091 -4.578 -16.828 1.00 93.00 85 ARG A C 1
ATOM 667 O O . ARG A 1 85 ? 18.744 -3.958 -15.992 1.00 93.00 85 ARG A O 1
ATOM 674 N N . SER A 1 86 ? 18.249 -4.393 -18.141 1.00 94.19 86 SER A N 1
ATOM 675 C CA . SER A 1 86 ? 19.182 -3.403 -18.694 1.00 94.19 86 SER A CA 1
ATOM 676 C C . SER A 1 86 ? 18.807 -1.964 -18.308 1.00 94.19 86 SER A C 1
ATOM 678 O O . SER A 1 86 ? 19.671 -1.088 -18.255 1.00 94.19 86 SER A O 1
ATOM 680 N N . ALA A 1 87 ? 17.543 -1.726 -17.931 1.00 91.94 87 ALA A N 1
ATOM 681 C CA . ALA A 1 87 ? 17.069 -0.430 -17.457 1.00 91.94 87 ALA A CA 1
ATOM 682 C C . ALA A 1 87 ? 17.868 0.080 -16.246 1.00 91.94 87 ALA A C 1
ATOM 684 O O . ALA A 1 87 ? 18.091 1.283 -16.122 1.00 91.94 87 ALA A O 1
ATOM 685 N N . TYR A 1 88 ? 18.369 -0.820 -15.394 1.00 92.06 88 TYR A N 1
ATOM 686 C CA . TYR A 1 88 ? 19.200 -0.460 -14.240 1.00 92.06 88 TYR A CA 1
ATOM 687 C C . TYR A 1 88 ? 20.575 0.100 -14.620 1.00 92.06 88 TYR A C 1
ATOM 689 O O . TYR A 1 88 ? 21.214 0.757 -13.802 1.00 92.06 88 TYR A O 1
ATOM 697 N N . SER A 1 89 ? 21.036 -0.143 -15.848 1.00 94.44 89 SER A N 1
ATOM 698 C CA . SER A 1 89 ? 22.282 0.429 -16.363 1.00 94.44 89 SER A CA 1
ATOM 699 C C . SER A 1 89 ? 22.116 1.882 -16.808 1.00 94.44 89 SER A C 1
ATOM 701 O O . SER A 1 89 ? 23.095 2.617 -16.851 1.00 94.44 89 SER A O 1
ATOM 703 N N . GLN A 1 90 ? 20.891 2.294 -17.141 1.00 94.31 90 GLN A N 1
ATOM 704 C CA . GLN A 1 90 ? 20.592 3.626 -17.679 1.00 94.31 90 GLN A CA 1
ATOM 705 C C . GLN A 1 90 ? 19.862 4.513 -16.665 1.00 94.31 90 GLN A C 1
ATOM 707 O O . GLN A 1 90 ? 19.975 5.733 -16.711 1.00 94.31 90 GLN A O 1
ATOM 712 N N . THR A 1 91 ? 19.112 3.901 -15.747 1.00 94.06 91 THR A N 1
ATOM 713 C CA . THR A 1 91 ? 18.275 4.583 -14.759 1.00 94.06 91 THR A CA 1
ATOM 714 C C . THR A 1 91 ? 18.583 4.055 -13.355 1.00 94.06 91 THR A C 1
ATOM 716 O O . THR A 1 91 ? 18.533 2.841 -13.136 1.00 94.06 91 THR A O 1
ATOM 719 N N . PRO A 1 92 ? 18.856 4.932 -12.370 1.00 96.44 92 PRO A N 1
ATOM 720 C CA . PRO A 1 92 ? 19.035 4.519 -10.980 1.00 96.44 92 PRO A CA 1
ATOM 721 C C . PRO A 1 92 ? 17.815 3.757 -10.444 1.00 96.44 92 PRO A C 1
ATOM 723 O O . PRO A 1 92 ? 16.682 4.142 -10.730 1.00 96.44 92 PRO A O 1
ATOM 726 N N . ASP A 1 93 ? 18.012 2.737 -9.597 1.00 95.88 93 ASP A N 1
ATOM 727 C CA . ASP A 1 93 ? 16.904 1.905 -9.081 1.00 95.88 93 ASP A CA 1
ATOM 728 C C . ASP A 1 93 ? 15.783 2.736 -8.429 1.00 95.88 93 ASP A C 1
ATOM 730 O O . ASP A 1 93 ? 14.599 2.470 -8.637 1.00 95.88 93 ASP A O 1
ATOM 734 N N . SER A 1 94 ? 16.136 3.798 -7.699 1.00 96.56 94 SER A N 1
ATOM 735 C CA . SER A 1 94 ? 15.164 4.705 -7.075 1.00 96.56 94 SER A CA 1
ATOM 736 C C . SER A 1 94 ? 14.244 5.404 -8.082 1.00 96.56 94 SER A C 1
ATOM 738 O O . SER A 1 94 ? 13.115 5.748 -7.729 1.00 96.56 94 SER A O 1
ATOM 740 N N . GLN A 1 95 ? 14.699 5.575 -9.326 1.00 97.44 95 GLN A N 1
ATOM 741 C CA . GLN A 1 95 ? 14.017 6.293 -10.401 1.00 97.44 95 GLN A CA 1
ATOM 742 C C . GLN A 1 95 ? 13.324 5.383 -11.420 1.00 97.44 95 GLN A C 1
ATOM 744 O O . GLN A 1 95 ? 12.542 5.884 -12.225 1.00 97.44 95 GLN A O 1
ATOM 749 N N . ILE A 1 96 ? 13.545 4.066 -11.356 1.00 98.06 96 ILE A N 1
ATOM 750 C CA . ILE A 1 96 ? 12.897 3.100 -12.251 1.00 98.06 96 ILE A CA 1
ATOM 751 C C . ILE A 1 96 ? 11.375 3.259 -12.191 1.00 98.06 96 ILE A C 1
ATOM 753 O O . ILE A 1 96 ? 10.762 3.174 -11.115 1.00 98.06 96 ILE A O 1
ATOM 757 N N . GLN A 1 97 ? 10.775 3.479 -13.361 1.00 98.19 97 GLN A N 1
ATOM 758 C CA . GLN A 1 97 ? 9.358 3.785 -13.492 1.00 98.19 97 GLN A CA 1
ATOM 759 C C . GLN A 1 97 ? 8.512 2.526 -13.682 1.00 98.19 97 GLN A C 1
ATOM 761 O O . GLN A 1 97 ? 9.006 1.442 -13.997 1.00 98.19 97 GLN A O 1
ATOM 766 N N . LEU A 1 98 ? 7.205 2.675 -13.480 1.00 98.31 98 LEU A N 1
ATOM 767 C CA . LEU A 1 98 ? 6.210 1.694 -13.882 1.00 98.31 98 LEU A CA 1
ATOM 768 C C . LEU A 1 98 ? 6.033 1.678 -15.393 1.00 98.31 98 LEU A C 1
ATOM 770 O O . LEU A 1 98 ? 5.939 2.726 -16.038 1.00 98.31 98 LEU A O 1
ATOM 774 N N . THR A 1 99 ? 5.837 0.478 -15.927 1.00 98.38 99 THR A N 1
ATOM 775 C CA . THR A 1 99 ? 5.340 0.310 -17.290 1.00 98.38 99 THR A CA 1
ATOM 776 C C . THR A 1 99 ? 3.871 0.741 -17.373 1.00 98.38 99 THR A C 1
ATO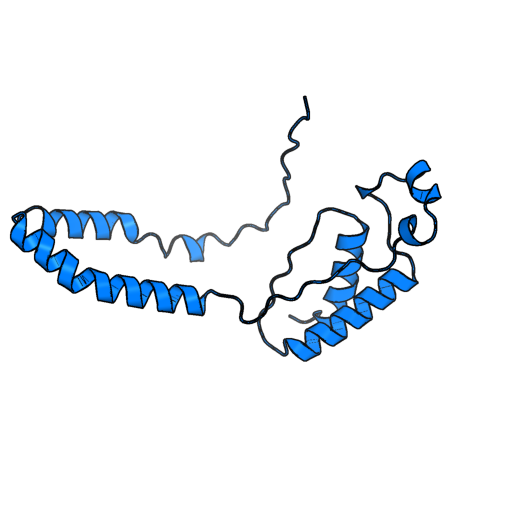M 778 O O . THR A 1 99 ? 3.181 0.938 -16.366 1.00 98.38 99 THR A O 1
ATOM 781 N N . ARG A 1 100 ? 3.337 0.848 -18.597 1.00 98.25 100 ARG A N 1
ATOM 782 C CA . ARG A 1 100 ? 1.892 1.045 -18.807 1.00 98.25 100 ARG A CA 1
ATOM 783 C C . ARG A 1 100 ? 1.067 -0.053 -18.125 1.00 98.25 100 ARG A C 1
ATOM 785 O O . ARG A 1 100 ? 0.036 0.253 -17.534 1.00 98.25 100 ARG A O 1
ATOM 792 N N . LEU A 1 101 ? 1.536 -1.301 -18.175 1.00 98.38 101 LEU A N 1
ATOM 793 C CA . LEU A 1 101 ? 0.887 -2.426 -17.507 1.00 98.38 101 LEU A CA 1
ATOM 794 C C . LEU A 1 101 ? 0.930 -2.264 -15.983 1.00 98.38 101 LEU A C 1
ATOM 796 O O . LEU A 1 101 ? -0.098 -2.424 -15.331 1.00 98.38 101 LEU A O 1
ATOM 800 N N . GLY A 1 102 ? 2.075 -1.864 -15.421 1.00 98.31 102 GLY A N 1
ATOM 801 C CA . GLY A 1 102 ? 2.209 -1.600 -13.988 1.00 98.31 102 GLY A CA 1
ATOM 802 C C . GLY A 1 102 ? 1.248 -0.530 -13.467 1.00 98.31 102 GLY A C 1
ATOM 803 O O . GLY A 1 102 ? 0.710 -0.663 -12.368 1.00 98.31 102 GLY A O 1
ATOM 804 N N . LYS A 1 103 ? 0.966 0.505 -14.268 1.00 98.56 103 LYS A N 1
ATOM 805 C CA . LYS A 1 103 ? -0.037 1.530 -13.925 1.00 98.56 103 LYS A CA 1
ATOM 806 C C . LYS A 1 103 ? -1.454 0.948 -13.874 1.00 98.56 103 LYS A C 1
ATOM 808 O O . LYS A 1 103 ? -2.145 1.145 -12.879 1.00 98.56 103 LYS A O 1
ATOM 813 N N . LEU A 1 104 ? -1.848 0.164 -14.883 1.00 98.38 104 LEU A N 1
ATOM 814 C CA . LEU A 1 104 ? -3.153 -0.516 -14.913 1.00 98.38 104 LEU A CA 1
ATOM 815 C C . LEU A 1 104 ? -3.322 -1.498 -13.742 1.00 98.38 104 LEU A C 1
ATOM 817 O O . LEU A 1 104 ? -4.393 -1.575 -13.146 1.00 98.38 104 LEU A O 1
ATOM 821 N N . GLN A 1 105 ? -2.254 -2.209 -13.369 1.00 98.56 105 GLN A N 1
ATOM 822 C CA . GLN A 1 105 ? -2.244 -3.063 -12.177 1.00 98.56 105 GLN A CA 1
ATOM 823 C C . GLN A 1 105 ? -2.515 -2.253 -10.901 1.00 98.56 105 GLN A C 1
ATOM 825 O O . GLN A 1 105 ? -3.293 -2.690 -10.055 1.00 98.56 105 GLN A O 1
ATOM 830 N N . GLY A 1 106 ? -1.918 -1.063 -10.774 1.00 98.31 106 GLY A N 1
ATOM 831 C CA . GLY A 1 106 ? -2.179 -0.149 -9.660 1.00 98.31 106 GLY A CA 1
ATOM 832 C C . GLY A 1 106 ? -3.635 0.325 -9.599 1.00 98.31 106 GLY A C 1
ATOM 833 O O . GLY A 1 106 ? -4.235 0.311 -8.527 1.00 98.31 106 GLY A O 1
ATOM 834 N N . GLU A 1 107 ? -4.233 0.682 -10.737 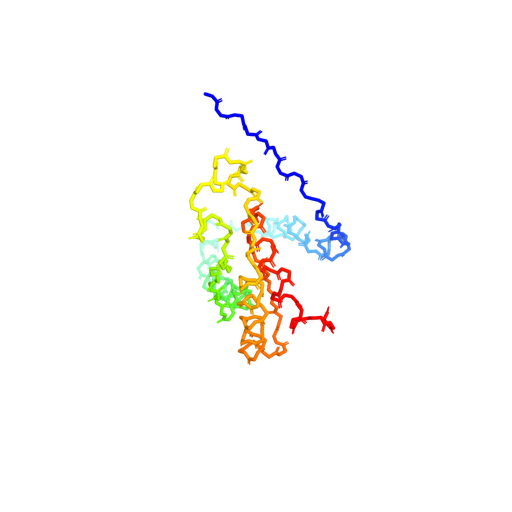1.00 98.12 107 GLU A N 1
ATOM 835 C CA . GLU A 1 107 ? -5.647 1.095 -10.810 1.00 98.12 107 GLU A CA 1
ATOM 836 C C . GLU A 1 107 ? -6.601 -0.048 -10.421 1.00 98.12 107 GLU A C 1
ATOM 838 O O . GLU A 1 107 ? -7.524 0.133 -9.617 1.00 98.12 107 GLU A O 1
ATOM 843 N N . ALA A 1 108 ? -6.340 -1.257 -10.929 1.00 98.12 108 ALA A N 1
ATOM 844 C CA . ALA A 1 108 ? -7.107 -2.450 -10.584 1.00 98.12 108 ALA A CA 1
ATOM 845 C C . ALA A 1 108 ? -6.999 -2.782 -9.086 1.00 98.12 108 ALA A C 1
ATOM 847 O O . ALA A 1 108 ? -8.016 -3.036 -8.432 1.00 98.12 108 ALA A O 1
ATOM 848 N N . ALA A 1 109 ? -5.786 -2.711 -8.525 1.00 97.94 109 ALA A N 1
ATOM 849 C CA . ALA A 1 109 ? -5.558 -2.886 -7.095 1.00 97.94 109 ALA A CA 1
ATOM 850 C C . ALA A 1 109 ? -6.321 -1.834 -6.277 1.00 97.94 109 ALA A C 1
ATOM 852 O O . ALA A 1 109 ? -6.994 -2.187 -5.313 1.00 97.94 109 ALA A O 1
ATOM 853 N N . GLY A 1 110 ? -6.293 -0.561 -6.687 1.00 96.88 110 GLY A N 1
ATOM 854 C CA . GLY A 1 110 ? -7.041 0.511 -6.026 1.00 96.88 110 GLY A CA 1
ATOM 855 C C . GLY A 1 110 ? -8.537 0.228 -5.952 1.00 96.88 110 GLY A C 1
ATOM 856 O O . GLY A 1 110 ? -9.132 0.320 -4.878 1.00 96.88 110 GLY A O 1
ATOM 857 N N . THR A 1 111 ? -9.129 -0.222 -7.060 1.00 96.81 111 THR A N 1
ATOM 858 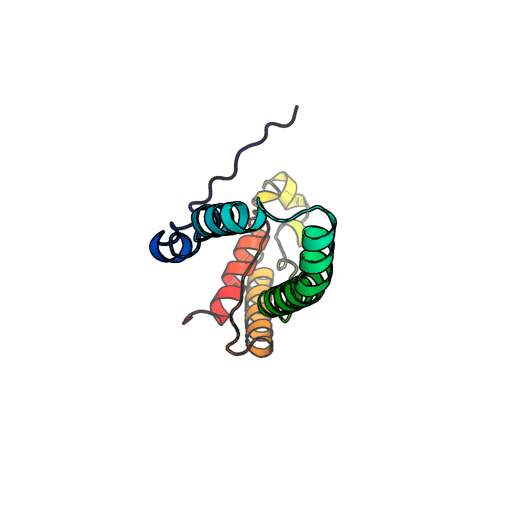C CA . THR A 1 111 ? -10.556 -0.577 -7.116 1.00 96.81 111 THR A CA 1
ATOM 859 C C . THR A 1 111 ? -10.888 -1.754 -6.194 1.00 96.81 111 THR A C 1
ATOM 861 O O . THR A 1 111 ? -11.904 -1.732 -5.497 1.00 96.81 111 THR A O 1
ATOM 864 N N . GLN A 1 112 ? -10.039 -2.784 -6.151 1.00 96.94 112 GLN A N 1
ATOM 865 C CA . GLN A 1 112 ? -10.227 -3.924 -5.248 1.00 96.94 112 GLN A CA 1
ATOM 866 C C . GLN A 1 112 ? -10.107 -3.510 -3.779 1.00 96.94 112 GLN A C 1
ATOM 868 O O . GLN A 1 112 ? -10.948 -3.888 -2.963 1.00 96.94 112 GLN A O 1
ATOM 873 N N . ILE A 1 113 ? -9.108 -2.692 -3.440 1.00 96.19 113 ILE A N 1
ATOM 874 C CA . ILE A 1 113 ? -8.915 -2.198 -2.075 1.00 96.19 113 ILE A CA 1
ATOM 875 C C . ILE A 1 113 ? -10.113 -1.346 -1.660 1.00 96.19 113 ILE A C 1
ATOM 877 O O . ILE A 1 113 ? -10.642 -1.576 -0.574 1.00 96.19 113 ILE A O 1
ATOM 881 N N . ARG A 1 114 ? -10.599 -0.433 -2.516 1.00 94.50 114 ARG A N 1
ATOM 882 C CA . ARG A 1 114 ? -11.778 0.397 -2.215 1.00 94.50 114 ARG A CA 1
ATOM 883 C C . ARG A 1 114 ? -13.003 -0.458 -1.892 1.00 94.50 114 ARG A C 1
ATOM 885 O O . ARG A 1 114 ? -13.663 -0.209 -0.887 1.00 94.50 114 ARG A O 1
ATOM 892 N N . LYS A 1 115 ? -13.254 -1.518 -2.668 1.00 95.44 115 LYS A N 1
ATOM 893 C CA . LYS A 1 115 ? -14.337 -2.481 -2.390 1.00 95.44 115 LYS A CA 1
ATOM 894 C C . LYS A 1 115 ? -14.174 -3.180 -1.036 1.00 95.44 115 LYS A C 1
ATOM 896 O O . LYS A 1 115 ? -15.162 -3.400 -0.346 1.00 95.44 115 LYS A O 1
ATOM 901 N N . LEU A 1 116 ? -12.945 -3.518 -0.643 1.00 94.44 116 LEU A N 1
ATOM 902 C CA . LEU A 1 116 ? -12.669 -4.171 0.641 1.00 94.44 116 LEU A CA 1
ATOM 903 C C . LEU A 1 116 ? -12.829 -3.223 1.836 1.00 94.44 116 LEU A C 1
ATOM 905 O O . LEU A 1 116 ? -13.315 -3.641 2.890 1.00 94.44 116 LEU A O 1
ATOM 909 N N . VAL A 1 117 ? -12.383 -1.968 1.716 1.00 93.19 117 VAL A N 1
ATOM 910 C CA . VAL A 1 117 ? -12.412 -0.999 2.826 1.00 93.19 117 VAL A CA 1
ATOM 911 C C . VAL A 1 117 ? -13.757 -0.281 2.973 1.00 93.19 117 VAL A C 1
ATOM 913 O O . VAL A 1 117 ? -14.090 0.142 4.084 1.00 93.19 117 VAL A O 1
ATOM 916 N N . GLY A 1 118 ? -14.537 -0.178 1.892 1.00 91.19 118 GLY A N 1
ATOM 917 C CA . GLY A 1 118 ? -15.782 0.587 1.852 1.00 91.19 118 GLY A CA 1
ATOM 918 C C . GLY A 1 118 ? -15.540 2.060 2.188 1.00 91.19 118 GLY A C 1
ATOM 919 O O . GLY A 1 118 ? -14.656 2.693 1.614 1.00 91.19 118 GLY A O 1
ATOM 920 N N . GLU A 1 119 ? -16.288 2.564 3.168 1.00 87.56 119 GLU A N 1
ATOM 921 C CA . GLU A 1 119 ? -16.200 3.943 3.678 1.00 87.56 119 GLU A CA 1
ATOM 922 C C . GLU A 1 119 ? -15.299 4.079 4.920 1.00 87.56 119 GLU A C 1
ATOM 924 O O . GLU A 1 119 ? -15.325 5.083 5.629 1.00 87.56 119 GLU A O 1
ATOM 929 N N . SER A 1 120 ? -14.502 3.052 5.231 1.00 88.00 120 SER A N 1
ATOM 930 C CA . SER A 1 120 ? -13.547 3.130 6.342 1.00 88.00 120 SER A CA 1
ATOM 931 C C . SER A 1 120 ? -12.409 4.100 6.019 1.00 88.00 120 SER A C 1
ATOM 933 O O . SER A 1 120 ? -11.956 4.170 4.878 1.00 88.00 120 SER A O 1
ATOM 935 N N . SER A 1 121 ? -11.867 4.774 7.037 1.00 87.81 121 SER A N 1
ATOM 936 C CA . SER A 1 121 ? -10.652 5.572 6.869 1.00 87.81 121 SER A CA 1
ATOM 937 C C . SER A 1 121 ? -9.450 4.687 6.526 1.00 87.81 121 SER A C 1
ATOM 939 O O . SER A 1 121 ? -9.259 3.602 7.086 1.00 87.81 121 SER A O 1
ATOM 941 N N . VAL A 1 122 ? -8.623 5.161 5.594 1.00 91.56 122 VAL A N 1
ATOM 942 C CA . VAL A 1 122 ? -7.427 4.456 5.123 1.00 91.56 122 VAL A CA 1
ATOM 943 C C . VAL A 1 122 ? -6.210 5.349 5.309 1.00 91.56 122 VAL A C 1
ATOM 945 O O . VAL A 1 122 ? -6.251 6.551 5.061 1.00 91.56 122 VAL A O 1
ATOM 948 N N . ARG A 1 123 ? -5.099 4.751 5.740 1.00 93.19 123 ARG A N 1
ATOM 949 C CA . ARG A 1 123 ? -3.792 5.404 5.787 1.00 93.19 123 ARG A CA 1
ATOM 950 C C . ARG A 1 123 ? -2.828 4.647 4.888 1.00 93.19 123 ARG A C 1
ATOM 952 O O . ARG A 1 123 ? -2.686 3.434 5.026 1.00 93.19 123 ARG A O 1
ATOM 959 N N . PHE A 1 124 ? -2.151 5.370 4.005 1.00 95.06 124 PHE A N 1
ATOM 960 C CA . PHE A 1 124 ? -1.189 4.802 3.068 1.00 95.06 124 PHE A CA 1
ATOM 961 C C . PHE A 1 124 ? 0.241 5.010 3.566 1.00 95.06 124 PHE A C 1
ATOM 963 O O . PHE A 1 124 ? 0.618 6.111 3.961 1.00 95.06 124 PHE A O 1
ATOM 970 N N . PHE A 1 125 ? 1.041 3.950 3.500 1.00 96.50 125 PHE A N 1
ATOM 971 C CA . PHE A 1 125 ? 2.484 3.979 3.723 1.00 96.50 125 PHE A CA 1
ATOM 972 C C . PHE A 1 125 ? 3.165 3.395 2.489 1.00 96.50 125 PHE A C 1
ATOM 974 O O . PHE A 1 125 ? 2.691 2.403 1.936 1.00 96.50 125 PHE A O 1
ATOM 981 N N . TYR A 1 126 ? 4.253 4.011 2.035 1.00 96.88 126 TYR A N 1
ATOM 982 C CA . TYR A 1 126 ? 4.929 3.608 0.806 1.00 96.88 126 TYR A CA 1
ATOM 983 C C . TYR A 1 126 ? 6.424 3.918 0.869 1.00 96.88 126 TYR A C 1
ATOM 985 O O . TYR A 1 126 ? 6.858 4.851 1.542 1.00 96.88 126 TYR A O 1
ATOM 993 N N . SER A 1 127 ? 7.220 3.130 0.149 1.00 95.25 127 SER A N 1
ATOM 994 C CA . SER A 1 127 ? 8.660 3.354 0.008 1.00 95.25 127 SER A CA 1
ATOM 995 C C . SER A 1 127 ? 8.951 4.530 -0.937 1.00 95.25 127 SER A C 1
ATOM 997 O O . SER A 1 127 ? 8.176 4.762 -1.869 1.00 95.25 127 SER A O 1
ATOM 999 N N . PRO A 1 128 ? 10.095 5.225 -0.798 1.00 96.38 128 PRO A N 1
ATOM 1000 C CA . PRO A 1 128 ? 10.409 6.431 -1.575 1.00 96.38 128 PRO A CA 1
ATOM 1001 C C . PRO A 1 128 ? 10.789 6.177 -3.051 1.00 96.38 128 PRO A C 1
ATOM 1003 O O . PRO A 1 128 ? 11.243 7.093 -3.729 1.00 96.38 128 PRO A O 1
ATOM 1006 N N . TYR A 1 129 ? 10.604 4.961 -3.573 1.00 97.56 129 TYR A N 1
ATOM 1007 C CA . TYR A 1 129 ? 10.946 4.597 -4.951 1.00 97.56 129 TYR A CA 1
ATOM 1008 C C . TYR A 1 129 ? 9.889 5.100 -5.943 1.00 97.56 129 TYR A C 1
ATOM 1010 O O . TYR A 1 129 ? 8.693 5.142 -5.645 1.00 97.56 129 TYR A O 1
ATOM 1018 N N . MET A 1 130 ? 10.304 5.441 -7.163 1.00 98.06 130 MET A N 1
ATOM 1019 C CA . MET A 1 130 ? 9.384 5.962 -8.177 1.00 98.06 130 MET A CA 1
ATOM 1020 C C . MET A 1 130 ? 8.277 4.967 -8.534 1.00 98.06 130 MET A C 1
ATOM 1022 O O . MET A 1 130 ? 7.103 5.339 -8.524 1.00 98.06 130 MET A O 1
ATOM 1026 N N . ARG A 1 131 ? 8.610 3.687 -8.728 1.00 98.12 131 ARG A N 1
ATOM 1027 C CA . ARG A 1 131 ? 7.623 2.617 -8.956 1.00 98.12 131 ARG A CA 1
ATOM 1028 C C . ARG A 1 131 ? 6.569 2.488 -7.846 1.00 98.12 131 ARG A C 1
ATOM 1030 O O . ARG A 1 131 ? 5.390 2.300 -8.147 1.00 98.12 131 ARG A O 1
ATOM 1037 N N . THR A 1 132 ? 6.943 2.635 -6.569 1.00 98.25 132 THR A N 1
ATOM 1038 C CA . THR A 1 132 ? 5.983 2.588 -5.447 1.00 98.25 132 THR A CA 1
ATOM 1039 C C . THR A 1 132 ? 5.111 3.836 -5.404 1.00 98.25 132 THR A C 1
ATOM 1041 O O . THR A 1 132 ? 3.899 3.715 -5.243 1.00 98.25 132 THR A O 1
ATOM 1044 N N . ARG A 1 133 ? 5.687 5.023 -5.628 1.00 98.44 133 ARG A N 1
ATOM 1045 C CA . ARG A 1 133 ? 4.934 6.287 -5.701 1.00 98.44 133 ARG A CA 1
ATOM 1046 C C . ARG A 1 133 ? 3.926 6.294 -6.848 1.00 98.44 133 ARG A C 1
ATOM 1048 O O . ARG A 1 133 ? 2.776 6.671 -6.649 1.00 98.44 133 ARG A O 1
ATOM 1055 N N . GLN A 1 134 ? 4.334 5.840 -8.031 1.00 98.50 134 GLN A N 1
ATOM 1056 C CA . GLN A 1 134 ? 3.452 5.733 -9.193 1.00 98.50 134 GLN A CA 1
ATOM 1057 C C . GLN A 1 134 ? 2.354 4.683 -8.976 1.00 98.50 134 GLN A C 1
ATOM 1059 O O . GLN A 1 134 ? 1.211 4.927 -9.358 1.00 98.50 134 GLN A O 1
ATOM 1064 N N . THR A 1 135 ? 2.663 3.559 -8.315 1.00 98.50 135 THR A N 1
ATOM 1065 C CA . THR A 1 135 ? 1.645 2.553 -7.959 1.00 98.50 135 THR A CA 1
ATOM 1066 C C . THR A 1 135 ? 0.611 3.166 -7.020 1.00 98.50 135 THR A C 1
ATOM 1068 O O . THR A 1 135 ? -0.585 3.048 -7.273 1.00 98.50 135 THR A O 1
ATOM 1071 N N . LEU A 1 136 ? 1.062 3.871 -5.975 1.00 98.25 136 LEU A N 1
ATOM 1072 C CA . LEU A 1 136 ? 0.174 4.568 -5.048 1.00 98.25 136 LEU A CA 1
ATOM 1073 C C . LEU A 1 136 ? -0.693 5.599 -5.773 1.00 98.25 136 LEU A C 1
ATOM 1075 O O . LEU A 1 136 ? -1.895 5.624 -5.554 1.00 98.25 136 LEU A O 1
ATOM 1079 N N . HIS A 1 137 ? -0.119 6.413 -6.660 1.00 97.88 137 HIS A N 1
ATOM 1080 C CA . HIS A 1 137 ? -0.890 7.392 -7.425 1.00 97.88 137 HIS A CA 1
ATOM 1081 C C . HIS A 1 137 ? -2.010 6.733 -8.247 1.00 97.88 137 HIS A C 1
ATOM 1083 O O . HIS A 1 137 ? -3.131 7.225 -8.255 1.00 97.88 137 HIS A O 1
ATOM 1089 N N . CYS A 1 138 ? -1.738 5.584 -8.873 1.00 98.12 138 CYS A N 1
ATOM 1090 C CA . CYS A 1 138 ? -2.755 4.819 -9.599 1.00 98.12 138 CYS A CA 1
ATOM 1091 C C . CYS A 1 138 ? -3.831 4.242 -8.664 1.00 98.12 138 CYS A C 1
ATOM 1093 O O . CYS A 1 138 ? -5.010 4.275 -9.000 1.00 98.12 138 CYS A O 1
ATOM 1095 N N . ILE A 1 139 ? -3.440 3.757 -7.479 1.00 97.75 139 ILE A N 1
ATOM 1096 C CA . ILE A 1 139 ? -4.369 3.275 -6.445 1.00 97.75 139 ILE A CA 1
ATOM 1097 C C . ILE A 1 139 ? -5.291 4.402 -5.973 1.00 97.75 139 ILE A C 1
ATOM 1099 O O . ILE A 1 139 ? -6.496 4.190 -5.857 1.00 97.75 139 ILE A O 1
ATOM 1103 N N . LEU A 1 140 ? -4.733 5.590 -5.719 1.00 96.50 140 LEU A N 1
ATOM 1104 C CA . LEU A 1 140 ? -5.456 6.744 -5.180 1.00 96.50 140 LEU A CA 1
ATOM 1105 C C . LEU A 1 140 ? -6.579 7.233 -6.094 1.00 96.50 140 LEU A C 1
ATOM 1107 O O . LEU A 1 140 ? -7.540 7.788 -5.578 1.00 96.50 140 LEU A O 1
ATOM 1111 N N . LYS A 1 141 ? -6.537 6.940 -7.399 1.00 95.88 141 LYS A N 1
ATOM 1112 C CA . LYS A 1 141 ? -7.648 7.236 -8.318 1.00 95.88 141 LYS A CA 1
ATOM 1113 C C . LYS A 1 141 ? -8.979 6.618 -7.873 1.00 95.88 141 LYS A C 1
ATOM 1115 O O . LYS A 1 141 ? -10.031 7.204 -8.078 1.00 95.88 141 LYS A O 1
ATOM 1120 N N . ALA A 1 142 ? -8.954 5.457 -7.210 1.00 94.69 142 ALA A N 1
ATOM 1121 C CA . ALA A 1 142 ? -10.158 4.816 -6.660 1.00 94.69 142 ALA A CA 1
ATOM 1122 C C . ALA A 1 142 ? -10.658 5.451 -5.338 1.00 94.69 142 ALA A C 1
ATOM 1124 O O . ALA A 1 142 ? -11.696 5.057 -4.795 1.00 94.69 142 ALA A O 1
ATOM 1125 N N . PHE A 1 143 ? -9.898 6.404 -4.798 1.00 91.56 143 PHE A N 1
ATOM 1126 C CA . PHE A 1 143 ? -10.158 7.122 -3.550 1.00 91.56 143 PHE A CA 1
ATOM 1127 C C . PHE A 1 143 ? -10.359 8.628 -3.776 1.00 91.56 143 PHE A C 1
ATOM 1129 O O . PHE A 1 143 ? -10.563 9.355 -2.809 1.00 91.56 143 PHE A O 1
ATOM 1136 N N . GLU A 1 144 ? -10.326 9.104 -5.027 1.00 81.19 144 GLU A N 1
ATOM 1137 C CA . GLU A 1 144 ? -10.660 10.490 -5.365 1.00 81.19 144 GLU A CA 1
ATOM 1138 C C . GLU A 1 144 ? -12.102 10.798 -4.912 1.00 81.19 144 GLU A C 1
ATOM 1140 O O . GLU A 1 144 ? -13.029 10.041 -5.205 1.00 81.19 144 GLU A O 1
ATOM 1145 N N . GLY A 1 145 ? -12.280 11.882 -4.145 1.00 65.44 145 GLY A N 1
ATOM 1146 C CA . GLY A 1 145 ? -13.566 12.271 -3.542 1.00 65.44 145 GLY A CA 1
ATOM 1147 C C . GLY A 1 145 ? -13.689 12.060 -2.024 1.00 65.44 145 GLY A C 1
ATOM 1148 O O . GLY A 1 145 ? -14.782 12.246 -1.492 1.00 65.44 145 GLY A O 1
ATOM 1149 N N . GLN A 1 146 ? -12.601 11.688 -1.338 1.00 53.16 146 GLN A N 1
ATOM 1150 C CA . GLN A 1 146 ? -12.475 11.669 0.129 1.00 53.16 146 GLN A CA 1
ATOM 1151 C C . GLN A 1 146 ? -11.529 12.759 0.640 1.00 53.16 146 GLN A C 1
ATOM 1153 O O . GLN A 1 146 ? -10.572 13.103 -0.091 1.00 53.16 146 GLN A O 1
#

Secondary structure (DSSP, 8-state):
---------------TTTTGGG-THHHHHHHHHHHHTT--HHHHHHHHHHHHHHHHHHHHHHHHHHS-S-----PPPPBHHHH-TTHHHHS-GGGPPBPHHHHHHHHHHHHHHHHHHTTS-------SSHHHHHHHHHHHGGGTT-

Radius of gyration: 24.68 Å; chains: 1; bounding box: 47×29×72 Å